Protein AF-A0A935W7G4-F1 (afdb_monomer)

Secondary structure (DSSP, 8-state):
-PPPPPPHHHHTTS-GGGGGSTHHHHHHHHHHHHHHH-S-TT---HHHHHHHHHHHHHHTS---S--TTGGGHHHHHHHHHHHHHHHHHHHIIIIITTTTSS-HHHHHHHHHHHHHHHHHHHTTS--S-HHHHHHTT-TT--HHHIIIIIHHHHHHHHHHHHHHHHHHT-

pLDDT: mean 77.43, std 17.83, range [36.62, 97.56]

Sequence (170 aa):
MPGNLIKFEDFSKIPVEFFGFKQIVLFEKLLDHIKTKTEYFPAIPLNLLVKRVKEFHLSSRQISINEYSYINNAFVYEDILKNELSSLQNRINTFYIPNSKLTKKDAELIMASFRDISKDMLNGGISGSLFDYLKNRKESLTSEQFYSDYHSIMNCLFKNFKNRILEGIK

Structure (mmCIF, N/CA/C/O backbone):
data_AF-A0A935W7G4-F1
#
_entry.id   AF-A0A935W7G4-F1
#
loop_
_atom_site.group_PDB
_atom_site.id
_atom_site.type_symbol
_atom_site.label_atom_id
_atom_site.label_alt_id
_atom_site.label_comp_id
_atom_site.label_asym_id
_atom_site.label_entity_id
_atom_site.label_seq_id
_atom_site.pdbx_PDB_ins_code
_atom_site.Cartn_x
_atom_site.Cartn_y
_atom_site.Cartn_z
_atom_site.occupancy
_atom_site.B_iso_or_equiv
_atom_site.auth_seq_id
_atom_site.auth_comp_id
_atom_site.auth_asym_id
_atom_site.auth_atom_id
_atom_site.pdbx_PDB_model_num
ATOM 1 N N . MET A 1 1 ? 8.023 -8.964 -41.395 1.00 43.16 1 MET A N 1
ATOM 2 C CA . MET A 1 1 ? 9.188 -9.789 -41.011 1.00 43.16 1 MET A CA 1
ATOM 3 C C . MET A 1 1 ? 8.969 -10.268 -39.585 1.00 43.16 1 MET A C 1
ATOM 5 O O . MET A 1 1 ? 8.522 -9.448 -38.788 1.00 43.16 1 MET A O 1
ATOM 9 N N . PRO A 1 2 ? 9.185 -11.554 -39.267 1.00 44.53 2 PRO A N 1
ATOM 10 C CA . PRO A 1 2 ? 9.160 -12.009 -37.880 1.00 44.53 2 PRO A CA 1
ATOM 11 C C . PRO A 1 2 ? 10.288 -11.295 -37.122 1.00 44.53 2 PRO A C 1
ATOM 13 O O . PRO A 1 2 ? 11.435 -11.326 -37.557 1.00 44.53 2 PRO A O 1
ATOM 16 N N . GLY A 1 3 ? 9.943 -10.561 -36.065 1.00 49.38 3 GLY A N 1
ATOM 17 C CA . GLY A 1 3 ? 10.916 -9.796 -35.286 1.00 49.38 3 GLY A CA 1
ATOM 18 C C . GLY A 1 3 ? 11.792 -10.728 -34.455 1.00 49.38 3 GLY A C 1
ATOM 19 O O . GLY A 1 3 ? 11.272 -11.586 -33.743 1.00 49.38 3 GLY A O 1
ATOM 20 N N . ASN A 1 4 ? 13.110 -10.555 -34.536 1.00 66.62 4 ASN A N 1
ATOM 21 C CA . ASN A 1 4 ? 14.053 -11.282 -33.693 1.00 66.62 4 ASN A CA 1
ATOM 22 C C . ASN A 1 4 ? 14.128 -10.619 -32.315 1.00 66.62 4 ASN A C 1
ATOM 24 O O . ASN A 1 4 ? 14.202 -9.396 -32.210 1.00 66.62 4 ASN A O 1
ATOM 28 N N . LEU A 1 5 ? 14.110 -11.424 -31.254 1.00 64.38 5 LEU A N 1
ATOM 29 C CA . LEU A 1 5 ? 14.206 -10.924 -29.886 1.00 64.38 5 LEU A CA 1
ATOM 30 C C . LEU A 1 5 ? 15.648 -10.472 -29.603 1.00 64.38 5 LEU A C 1
ATOM 32 O O . LEU A 1 5 ? 16.572 -11.279 -29.727 1.00 64.38 5 LEU A O 1
ATOM 36 N N . ILE A 1 6 ? 15.851 -9.211 -29.204 1.00 70.25 6 ILE A N 1
ATOM 37 C CA . ILE A 1 6 ? 17.178 -8.748 -28.770 1.00 70.25 6 ILE A CA 1
ATOM 38 C C . ILE A 1 6 ? 17.620 -9.504 -27.517 1.00 70.25 6 ILE A C 1
ATOM 40 O O . ILE A 1 6 ? 16.868 -9.631 -26.546 1.00 70.25 6 ILE A O 1
ATOM 44 N N . LYS A 1 7 ? 18.856 -10.006 -27.538 1.00 75.12 7 LYS A N 1
ATOM 45 C CA . LYS A 1 7 ? 19.455 -10.680 -26.387 1.00 75.12 7 LYS A CA 1
ATOM 46 C C . LYS A 1 7 ? 1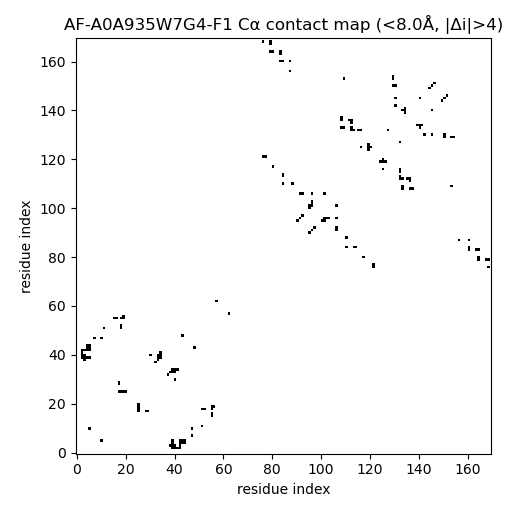9.919 -9.667 -25.343 1.00 75.12 7 LYS A C 1
ATOM 48 O O . LYS A 1 7 ? 20.214 -8.510 -25.652 1.00 75.12 7 LYS A O 1
ATOM 53 N N . PHE A 1 8 ? 19.987 -10.105 -24.089 1.00 62.38 8 PHE A N 1
ATOM 54 C CA . PHE A 1 8 ? 20.337 -9.247 -22.957 1.00 62.38 8 PHE A CA 1
ATOM 55 C C . PHE A 1 8 ? 21.706 -8.574 -23.133 1.00 62.38 8 PHE A C 1
ATOM 57 O O . PHE A 1 8 ? 21.865 -7.395 -22.805 1.00 62.38 8 PHE A O 1
ATOM 64 N N . GLU A 1 9 ? 22.676 -9.298 -23.690 1.00 73.56 9 GLU A N 1
ATOM 65 C CA . GLU A 1 9 ? 24.045 -8.816 -23.879 1.00 73.56 9 GLU A CA 1
ATOM 66 C C . GLU A 1 9 ? 24.099 -7.661 -24.880 1.00 73.56 9 GLU A C 1
ATOM 68 O O . GLU A 1 9 ? 24.887 -6.733 -24.715 1.00 73.56 9 GLU A O 1
ATOM 73 N N . ASP A 1 10 ? 23.241 -7.693 -25.900 1.00 72.38 10 ASP A N 1
ATOM 74 C CA . ASP A 1 10 ? 23.172 -6.650 -26.922 1.00 72.38 10 ASP A CA 1
ATOM 75 C C . ASP A 1 10 ? 22.377 -5.438 -26.438 1.00 72.38 10 ASP A C 1
ATOM 77 O O . ASP A 1 10 ? 22.789 -4.301 -26.662 1.00 72.38 10 ASP A O 1
ATOM 81 N N . PHE A 1 11 ? 21.292 -5.656 -25.692 1.00 73.31 11 PHE A N 1
ATOM 82 C CA . PHE A 1 11 ? 20.508 -4.567 -25.107 1.00 73.31 11 PHE A CA 1
ATOM 83 C C . PHE A 1 11 ? 21.307 -3.771 -24.057 1.00 73.31 11 PHE A C 1
ATOM 85 O O . PHE A 1 11 ? 21.184 -2.550 -23.958 1.00 73.31 11 PHE A O 1
ATOM 92 N N . SER A 1 12 ? 22.181 -4.445 -23.304 1.00 66.12 12 SER A N 1
ATOM 93 C CA . SER A 1 12 ? 22.999 -3.829 -22.247 1.00 66.12 12 SER A CA 1
ATOM 94 C C . SER A 1 12 ? 24.079 -2.875 -22.775 1.00 66.12 12 SER A C 1
ATOM 96 O O . SER A 1 12 ? 24.590 -2.048 -22.017 1.00 66.12 12 SER A O 1
ATOM 98 N N . LYS A 1 13 ? 24.408 -2.952 -24.072 1.00 78.69 13 LYS A N 1
ATOM 99 C CA . LYS A 1 13 ? 25.382 -2.071 -24.740 1.00 78.69 13 LYS A CA 1
ATOM 100 C C . LYS A 1 13 ? 24.795 -0.709 -25.131 1.00 78.69 13 LYS A C 1
ATOM 102 O O . LYS A 1 13 ? 25.548 0.166 -25.546 1.00 78.69 13 LYS A O 1
ATOM 107 N N . ILE A 1 14 ? 23.476 -0.511 -25.015 1.00 75.31 14 ILE A N 1
ATOM 108 C CA . ILE A 1 14 ? 22.828 0.758 -25.378 1.00 75.31 14 ILE A CA 1
ATOM 109 C C . ILE A 1 14 ? 23.268 1.860 -24.391 1.00 75.31 14 ILE A C 1
ATOM 111 O O . ILE A 1 14 ? 23.126 1.654 -23.178 1.00 75.31 14 ILE A O 1
ATOM 115 N N . PRO A 1 15 ? 23.757 3.022 -24.876 1.00 75.56 15 PRO A N 1
ATOM 116 C CA . PRO A 1 15 ? 24.212 4.128 -24.033 1.00 75.56 15 PRO A CA 1
ATOM 117 C C . PRO A 1 15 ? 23.161 4.578 -23.012 1.00 75.56 15 PRO A C 1
ATOM 119 O O . PRO A 1 15 ? 21.983 4.750 -23.336 1.00 75.56 15 PRO A O 1
ATOM 122 N N . VAL A 1 16 ? 23.590 4.755 -21.762 1.00 62.03 16 VAL A N 1
ATOM 123 C CA . VAL A 1 16 ? 22.716 5.066 -20.618 1.00 62.03 16 VAL A CA 1
ATOM 124 C C . VAL A 1 16 ? 22.139 6.476 -20.748 1.00 62.03 16 VAL A C 1
ATOM 126 O O . VAL A 1 16 ? 20.982 6.712 -20.414 1.00 62.03 16 VAL A O 1
ATOM 129 N N . GLU A 1 17 ? 22.884 7.398 -21.346 1.00 65.00 17 GLU A N 1
ATOM 130 C CA . GLU A 1 17 ? 22.521 8.803 -21.544 1.00 65.00 17 GLU A CA 1
ATOM 131 C C . GLU A 1 17 ? 21.240 8.972 -22.376 1.00 65.00 17 GLU A C 1
ATOM 133 O O . GLU A 1 17 ? 20.555 9.992 -22.283 1.00 65.00 17 GLU A O 1
ATOM 138 N N . PHE A 1 18 ? 20.875 7.961 -23.171 1.00 62.66 18 PHE A N 1
ATOM 139 C CA . PHE A 1 18 ? 19.653 7.980 -23.970 1.00 62.66 18 PHE A CA 1
ATOM 140 C C . PHE A 1 18 ? 18.387 7.838 -23.130 1.00 62.66 18 PHE A C 1
ATOM 142 O O . PHE A 1 18 ? 17.352 8.363 -23.529 1.00 62.66 18 PHE A O 1
ATOM 149 N N . PHE A 1 19 ? 18.472 7.238 -21.942 1.00 66.19 19 PHE A N 1
ATOM 150 C CA . PHE A 1 19 ? 17.335 6.995 -21.052 1.00 66.19 19 PHE A CA 1
ATOM 151 C C . PHE A 1 19 ? 16.976 8.199 -20.159 1.00 66.19 19 PHE A C 1
ATOM 153 O O . PHE A 1 19 ? 16.059 8.108 -19.344 1.00 66.19 19 PHE A O 1
ATOM 160 N N . GLY A 1 20 ? 17.658 9.340 -20.334 1.00 58.12 20 GLY A N 1
ATOM 161 C CA . GLY A 1 20 ? 17.593 10.484 -19.422 1.00 58.12 20 GLY A CA 1
ATOM 162 C C . GLY A 1 20 ? 16.764 11.698 -19.784 1.00 58.12 20 GLY A C 1
ATOM 163 O O . GLY A 1 20 ? 16.715 12.638 -18.993 1.00 58.12 20 GLY A O 1
ATOM 164 N N . PHE A 1 21 ? 16.084 11.709 -20.925 1.00 53.06 21 PHE A N 1
ATOM 165 C CA . PHE A 1 21 ? 15.250 12.843 -21.327 1.00 53.06 21 PHE A CA 1
ATOM 166 C C . PHE A 1 21 ? 13.791 12.428 -21.492 1.00 53.06 21 PHE A C 1
ATOM 168 O O . PHE A 1 21 ? 13.522 11.276 -21.817 1.00 53.06 21 PHE A O 1
ATOM 175 N N . LYS A 1 22 ? 12.876 13.384 -21.220 1.00 56.72 22 LYS A N 1
ATOM 176 C CA . LYS A 1 22 ? 11.399 13.287 -21.275 1.00 56.72 22 LYS A CA 1
ATOM 177 C C . LYS A 1 22 ? 10.934 12.042 -22.027 1.00 56.72 22 LYS A C 1
ATOM 179 O O . LYS A 1 22 ? 11.213 11.938 -23.214 1.00 56.72 22 LYS A O 1
ATOM 184 N N . GLN A 1 23 ? 10.219 11.151 -21.338 1.00 56.88 23 GLN A N 1
ATOM 185 C CA . GLN A 1 23 ? 9.955 9.761 -21.742 1.00 56.88 23 GLN A CA 1
ATOM 186 C C . GLN A 1 23 ? 9.666 9.576 -23.243 1.00 56.88 23 GLN A C 1
ATOM 188 O O . GLN A 1 23 ? 10.223 8.671 -23.845 1.00 56.88 23 GLN A O 1
ATOM 193 N N . ILE A 1 24 ? 8.897 10.471 -23.873 1.00 59.03 24 ILE A N 1
ATOM 194 C CA . ILE A 1 24 ? 8.623 10.475 -25.324 1.00 59.03 24 ILE A CA 1
ATOM 195 C C . ILE A 1 24 ? 9.902 10.559 -26.181 1.00 59.03 24 ILE A C 1
ATOM 197 O O . ILE A 1 24 ? 10.099 9.724 -27.054 1.00 59.03 24 ILE A O 1
ATOM 201 N N . VAL A 1 25 ? 10.808 11.499 -25.893 1.00 62.16 25 VAL A N 1
ATOM 202 C CA . VAL A 1 25 ? 12.086 11.677 -26.611 1.00 62.16 25 VAL A CA 1
ATOM 203 C C . VAL A 1 25 ? 13.013 10.479 -26.402 1.00 62.16 25 VAL A C 1
ATOM 205 O O . VAL A 1 25 ? 13.742 10.091 -27.312 1.00 62.16 25 VAL A O 1
ATOM 208 N N . LEU A 1 26 ? 12.977 9.879 -25.209 1.00 63.09 26 LEU A N 1
ATOM 209 C CA . LEU A 1 26 ? 13.661 8.619 -24.922 1.00 63.09 26 LEU A CA 1
ATOM 210 C C . LEU A 1 26 ? 13.119 7.495 -25.815 1.00 63.09 26 LEU A C 1
ATOM 212 O O . LEU A 1 26 ? 13.903 6.845 -26.501 1.00 63.09 26 LEU A O 1
ATOM 216 N N . PHE A 1 27 ? 11.800 7.281 -25.841 1.00 68.88 27 PHE A N 1
ATOM 217 C CA . PHE A 1 27 ? 11.194 6.228 -26.657 1.00 68.88 27 PHE A CA 1
ATOM 218 C C . PHE A 1 27 ? 11.464 6.443 -28.147 1.00 68.88 27 PHE A C 1
ATOM 220 O O . PHE A 1 27 ? 11.828 5.490 -28.826 1.00 68.88 27 PHE A O 1
ATOM 227 N N . GLU A 1 28 ? 11.367 7.675 -28.647 1.00 71.44 28 GLU A N 1
ATOM 228 C CA . GLU A 1 28 ? 11.668 8.002 -30.044 1.00 71.44 28 GLU A CA 1
ATOM 229 C C . GLU A 1 28 ? 13.129 7.717 -30.398 1.00 71.44 28 GLU A C 1
ATOM 231 O O . GLU A 1 28 ? 13.388 7.004 -31.363 1.00 71.44 28 GLU A O 1
ATOM 236 N N . LYS A 1 29 ? 14.093 8.188 -29.597 1.00 69.50 29 LYS A N 1
ATOM 237 C CA . LYS A 1 29 ? 15.523 7.935 -29.848 1.00 69.50 29 LYS A CA 1
ATOM 238 C C . LYS A 1 29 ? 15.893 6.464 -29.706 1.00 69.50 29 LYS A C 1
ATOM 240 O O . LYS A 1 29 ? 16.728 5.970 -30.457 1.00 69.50 29 LYS A O 1
ATOM 245 N N . LEU A 1 30 ? 15.288 5.763 -28.751 1.00 72.50 30 LEU A N 1
ATOM 246 C CA . LEU A 1 30 ? 15.505 4.336 -28.552 1.00 72.50 30 LEU A CA 1
ATOM 247 C C . LEU A 1 30 ? 14.960 3.534 -29.735 1.00 72.50 30 LEU A C 1
ATOM 249 O O . LEU A 1 30 ? 15.669 2.687 -30.272 1.00 72.50 30 LEU A O 1
ATOM 253 N N . LEU A 1 31 ? 13.721 3.805 -30.152 1.00 74.25 31 LEU A N 1
ATOM 254 C CA . LEU A 1 31 ? 13.103 3.149 -31.302 1.00 74.25 31 LEU A CA 1
ATOM 255 C C . LEU A 1 31 ? 13.885 3.447 -32.580 1.00 74.25 31 LEU A C 1
ATOM 257 O O . LEU A 1 31 ? 14.126 2.529 -33.361 1.00 74.25 31 LEU A O 1
ATOM 261 N N . ASP A 1 32 ? 14.332 4.689 -32.763 1.00 76.94 32 ASP A N 1
ATOM 262 C CA . ASP A 1 32 ? 15.134 5.090 -33.916 1.00 76.94 32 ASP A CA 1
ATOM 263 C C . ASP A 1 32 ? 16.512 4.414 -33.913 1.00 76.94 32 ASP A C 1
ATOM 265 O O . ASP A 1 32 ? 16.939 3.864 -34.925 1.00 76.94 32 ASP A O 1
ATOM 269 N N . HIS A 1 33 ? 17.185 4.331 -32.764 1.00 76.25 33 HIS A N 1
ATOM 270 C CA . HIS A 1 33 ? 18.453 3.613 -32.637 1.00 76.25 33 HIS A CA 1
ATOM 271 C C . HIS A 1 33 ? 18.294 2.109 -32.892 1.00 76.25 33 HIS A C 1
ATOM 273 O O . HIS A 1 33 ? 19.063 1.530 -33.652 1.00 76.25 33 HIS A O 1
ATOM 279 N N . ILE A 1 34 ? 17.278 1.466 -32.313 1.00 71.75 34 ILE A N 1
ATOM 280 C CA . ILE A 1 34 ? 17.016 0.036 -32.525 1.00 71.75 34 ILE A CA 1
ATOM 281 C C . ILE A 1 34 ? 16.689 -0.227 -33.998 1.00 71.75 34 ILE A C 1
ATOM 283 O O . ILE A 1 34 ? 17.191 -1.192 -34.565 1.00 71.75 34 ILE A O 1
ATOM 287 N N . LYS A 1 35 ? 15.922 0.654 -34.642 1.00 74.31 35 LYS A N 1
ATOM 288 C CA . LYS A 1 35 ? 15.591 0.563 -36.068 1.00 74.31 35 LYS A CA 1
ATOM 289 C C . LYS A 1 35 ? 16.795 0.784 -36.987 1.00 74.31 35 LYS A C 1
ATOM 291 O O . LYS A 1 35 ? 16.878 0.143 -38.027 1.00 74.31 35 LY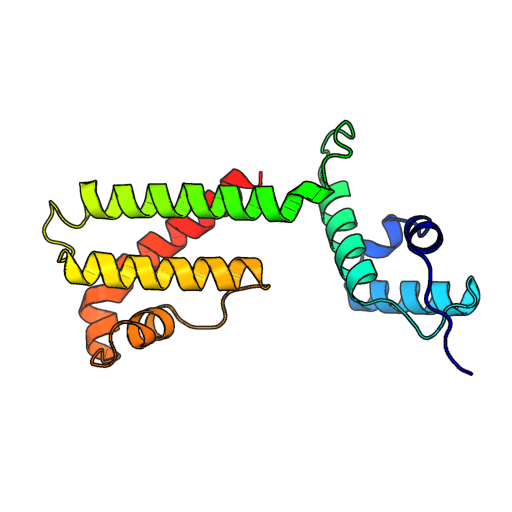S A O 1
ATOM 296 N N . THR A 1 36 ? 17.695 1.706 -36.645 1.00 76.94 36 THR A N 1
ATOM 297 C CA . THR A 1 36 ? 18.795 2.135 -37.532 1.00 76.94 36 THR A CA 1
ATOM 298 C C . THR A 1 36 ? 20.122 1.432 -37.264 1.00 76.94 36 THR A C 1
ATOM 300 O O . THR A 1 36 ? 20.976 1.395 -38.149 1.00 76.94 36 THR A O 1
ATOM 303 N N . LYS A 1 37 ? 20.328 0.902 -36.055 1.00 74.88 37 LYS A N 1
ATOM 304 C CA . LYS A 1 37 ? 21.599 0.314 -35.600 1.00 74.88 37 LYS A CA 1
ATOM 305 C C . LYS A 1 37 ? 21.493 -1.151 -35.192 1.00 74.88 37 LYS A C 1
ATOM 307 O O . LYS A 1 37 ? 22.517 -1.742 -34.865 1.00 74.88 37 LYS A O 1
ATOM 312 N N . THR A 1 38 ? 20.299 -1.745 -35.210 1.00 71.06 38 THR A N 1
ATOM 313 C CA . THR A 1 38 ? 20.104 -3.155 -34.846 1.00 71.06 38 THR A CA 1
ATOM 314 C C . THR A 1 38 ? 19.115 -3.849 -35.782 1.00 71.06 38 THR A C 1
ATOM 316 O O . THR A 1 38 ? 18.339 -3.197 -36.474 1.00 71.06 38 THR A O 1
ATOM 319 N N . GLU A 1 39 ? 19.101 -5.181 -35.771 1.00 71.88 39 GLU A N 1
ATOM 320 C CA . GLU A 1 39 ? 18.154 -5.999 -36.548 1.00 71.88 39 GLU A CA 1
ATOM 321 C C . GLU A 1 39 ? 16.885 -6.365 -35.758 1.00 71.88 39 GLU A C 1
ATOM 323 O O . GLU A 1 39 ? 16.043 -7.135 -36.218 1.00 71.88 39 GLU A O 1
ATOM 328 N N . TYR A 1 40 ? 16.744 -5.837 -34.541 1.00 64.00 40 TYR A N 1
ATOM 329 C CA . TYR A 1 40 ? 15.740 -6.284 -33.576 1.00 64.00 40 TYR A CA 1
ATOM 330 C C . TYR A 1 40 ? 14.444 -5.459 -33.607 1.00 64.00 40 TYR A C 1
ATOM 332 O O . TYR A 1 40 ? 13.506 -5.739 -32.864 1.00 64.00 40 TYR A O 1
ATOM 340 N N . PHE A 1 41 ? 14.342 -4.446 -34.473 1.00 66.44 41 PHE A N 1
ATOM 341 C CA . PHE A 1 41 ? 13.099 -3.697 -34.661 1.00 66.44 41 PHE A CA 1
ATOM 342 C C . PHE A 1 41 ? 12.053 -4.560 -35.395 1.00 66.44 41 PHE A C 1
ATOM 344 O O . PHE A 1 41 ? 12.369 -5.107 -36.453 1.00 66.44 41 PHE A O 1
ATOM 351 N N . PRO A 1 42 ? 10.799 -4.679 -34.910 1.00 58.50 42 PRO A N 1
ATOM 352 C CA . PRO A 1 42 ? 10.157 -3.908 -33.834 1.00 58.50 42 PRO A CA 1
ATOM 353 C C . PRO A 1 42 ? 10.074 -4.620 -32.462 1.00 58.50 42 PRO A C 1
ATOM 355 O O . PRO A 1 42 ? 9.341 -4.169 -31.583 1.00 58.50 42 PRO A O 1
ATOM 358 N N . ALA A 1 43 ? 10.763 -5.745 -32.257 1.00 64.62 43 ALA A N 1
ATOM 359 C CA . ALA A 1 43 ? 10.614 -6.598 -31.077 1.00 64.62 43 ALA A CA 1
ATOM 360 C C . ALA A 1 43 ? 11.481 -6.124 -29.893 1.00 64.62 43 ALA A C 1
ATOM 362 O O . ALA A 1 43 ? 12.581 -6.625 -29.664 1.00 64.62 43 ALA A O 1
ATOM 363 N N . ILE A 1 44 ? 10.966 -5.175 -29.105 1.00 66.44 44 ILE A N 1
ATOM 364 C CA . ILE A 1 44 ? 11.601 -4.743 -27.849 1.00 66.44 44 ILE A CA 1
ATOM 365 C C . ILE A 1 44 ? 11.003 -5.520 -26.667 1.00 66.44 44 ILE A C 1
ATOM 367 O O . ILE A 1 44 ? 9.810 -5.372 -26.388 1.00 66.44 44 ILE A O 1
ATOM 371 N N . PRO A 1 45 ? 11.800 -6.299 -25.913 1.00 68.62 45 PRO A N 1
ATOM 372 C CA . PRO A 1 45 ? 11.343 -6.924 -24.680 1.00 68.62 45 PRO A CA 1
ATOM 373 C C . PRO A 1 45 ? 11.046 -5.853 -23.624 1.00 68.62 45 PRO A C 1
ATOM 375 O O . PRO A 1 45 ? 11.949 -5.198 -23.097 1.00 68.62 45 PRO A O 1
ATOM 378 N N . LEU A 1 46 ? 9.761 -5.662 -23.315 1.00 62.09 46 LEU A N 1
ATOM 379 C CA . LEU A 1 46 ? 9.291 -4.623 -22.392 1.00 62.09 46 LEU A CA 1
ATOM 380 C C . LEU A 1 46 ? 9.921 -4.758 -20.995 1.00 62.09 46 LEU A C 1
ATOM 382 O O . LEU A 1 46 ? 10.243 -3.762 -20.355 1.00 62.09 46 LEU A O 1
ATOM 386 N N . ASN A 1 47 ? 10.162 -5.989 -20.546 1.00 62.59 47 ASN A N 1
ATOM 387 C CA . ASN A 1 47 ? 10.856 -6.291 -19.295 1.00 62.59 47 ASN A CA 1
ATOM 388 C C . ASN A 1 47 ? 12.303 -5.761 -19.274 1.00 62.59 47 ASN A C 1
ATOM 390 O O . ASN A 1 47 ? 12.726 -5.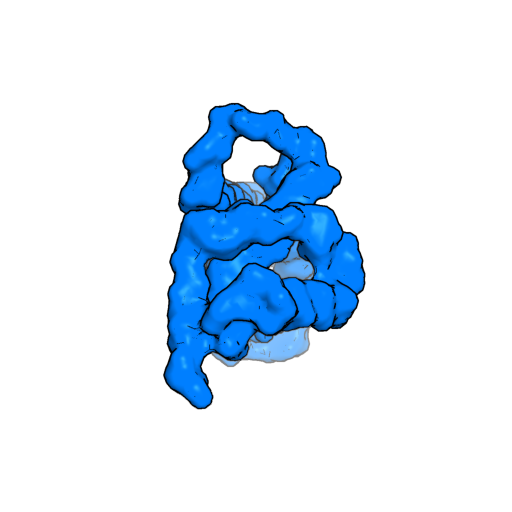187 -18.270 1.00 62.59 47 ASN A O 1
ATOM 394 N N . LEU A 1 48 ? 13.049 -5.908 -20.375 1.00 67.94 48 LEU A N 1
ATOM 395 C CA . LEU A 1 48 ? 14.414 -5.385 -20.493 1.00 67.94 48 LEU A CA 1
ATOM 396 C C . LEU A 1 48 ? 14.417 -3.858 -20.550 1.00 67.94 48 LEU A C 1
ATOM 398 O O . LEU A 1 48 ? 15.245 -3.214 -19.907 1.00 67.94 48 LEU A O 1
ATOM 402 N N . LEU A 1 49 ? 13.440 -3.274 -21.243 1.00 69.00 49 LEU A N 1
ATOM 403 C CA . LEU A 1 49 ? 13.278 -1.828 -21.307 1.00 69.00 49 LEU A CA 1
ATOM 404 C C . LEU A 1 49 ? 12.989 -1.215 -19.934 1.00 69.00 49 LEU A C 1
ATOM 406 O O . LEU A 1 49 ? 13.661 -0.271 -19.521 1.00 69.00 49 LEU A O 1
ATOM 410 N N . VAL A 1 50 ? 12.040 -1.791 -19.195 1.00 66.50 50 VAL A N 1
ATOM 411 C CA . VAL A 1 50 ? 11.720 -1.368 -17.826 1.00 66.50 50 VAL A CA 1
ATOM 412 C C . VAL A 1 50 ? 12.949 -1.480 -16.923 1.00 66.50 50 VAL A C 1
ATOM 414 O O . VAL A 1 50 ? 13.208 -0.569 -16.136 1.00 66.50 50 VAL A O 1
ATOM 417 N N . LYS A 1 51 ? 13.737 -2.555 -17.051 1.00 66.00 51 LYS A N 1
ATOM 418 C CA . LYS A 1 51 ? 14.987 -2.721 -16.296 1.00 66.00 51 LYS A CA 1
ATOM 419 C C . LYS A 1 51 ? 15.972 -1.584 -16.585 1.00 66.00 51 LYS A C 1
ATOM 421 O O . LYS A 1 51 ? 16.500 -0.988 -15.652 1.00 66.00 51 LYS A O 1
ATOM 426 N N . ARG A 1 52 ? 16.164 -1.224 -17.853 1.00 67.12 52 ARG A N 1
ATOM 427 C CA . ARG A 1 52 ? 17.142 -0.204 -18.253 1.00 67.12 52 ARG A CA 1
ATOM 428 C C . ARG A 1 52 ? 16.737 1.220 -17.884 1.00 67.12 52 ARG A C 1
ATOM 430 O O . ARG A 1 52 ? 17.580 1.998 -17.452 1.00 67.12 52 ARG A O 1
ATOM 437 N N . VAL A 1 53 ? 15.446 1.544 -17.958 1.00 64.50 53 VAL A N 1
ATOM 438 C CA . VAL A 1 53 ? 14.916 2.817 -17.435 1.00 64.50 53 VAL A CA 1
ATOM 439 C C . VAL A 1 53 ? 15.155 2.923 -15.925 1.00 64.50 53 VAL A C 1
ATOM 441 O O . VAL A 1 53 ? 15.565 3.974 -15.434 1.00 64.50 53 VAL A O 1
ATOM 444 N N . LYS A 1 54 ? 14.958 1.826 -15.181 1.00 60.34 54 LYS A N 1
ATOM 445 C CA . LYS A 1 54 ? 15.263 1.781 -13.743 1.00 60.34 54 LYS A CA 1
ATOM 446 C C . LYS A 1 54 ? 16.758 1.993 -13.473 1.00 60.34 54 LYS A C 1
ATOM 448 O O . LYS A 1 54 ? 17.093 2.815 -12.628 1.00 60.34 54 LYS A O 1
ATOM 453 N N . GLU A 1 55 ? 17.641 1.314 -14.206 1.00 61.41 55 GLU A N 1
ATOM 454 C CA . GLU A 1 55 ? 19.103 1.485 -14.098 1.00 61.41 55 GLU A CA 1
ATOM 455 C C . GLU A 1 55 ? 19.542 2.932 -14.353 1.00 61.41 55 GLU A C 1
ATOM 457 O O . GLU A 1 55 ? 20.346 3.475 -13.598 1.00 61.41 55 GLU A O 1
ATOM 462 N N . PHE A 1 56 ? 18.976 3.590 -15.367 1.00 61.16 56 PHE A N 1
ATOM 463 C CA . PHE A 1 56 ? 19.272 4.989 -15.665 1.00 61.16 56 PHE A CA 1
ATOM 464 C C . PHE A 1 56 ? 18.977 5.911 -14.474 1.00 61.16 56 PHE A C 1
ATOM 466 O O . PHE A 1 56 ? 19.842 6.672 -14.029 1.00 61.16 56 PHE A O 1
ATOM 473 N N . HIS A 1 57 ? 17.775 5.802 -13.904 1.00 56.00 57 HIS A N 1
ATOM 474 C CA . HIS A 1 57 ? 17.387 6.601 -12.743 1.00 56.00 57 HIS A CA 1
ATOM 475 C C . HIS A 1 57 ? 18.284 6.355 -11.524 1.00 56.00 57 HIS A C 1
ATOM 477 O O . HIS A 1 57 ? 18.455 7.260 -10.707 1.00 56.00 57 HIS A O 1
ATOM 483 N N . LEU A 1 58 ? 18.888 5.170 -11.425 1.00 53.31 58 LEU A N 1
ATOM 484 C CA . LEU A 1 58 ? 19.842 4.829 -10.375 1.00 53.31 58 LEU A CA 1
ATOM 485 C C . LEU A 1 58 ? 21.239 5.393 -10.659 1.00 53.31 58 LEU A 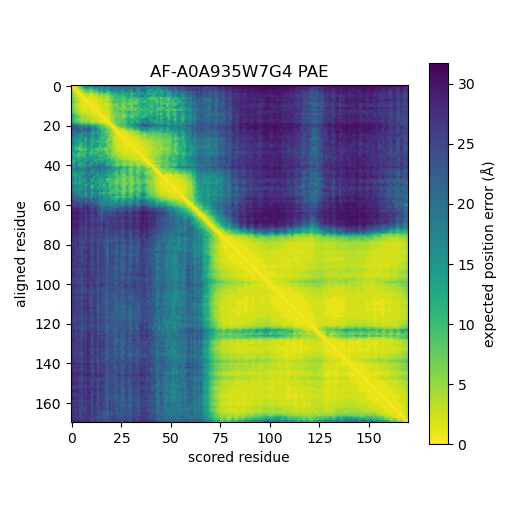C 1
ATOM 487 O O . LEU A 1 58 ? 21.818 5.985 -9.763 1.00 53.31 58 LEU A O 1
ATOM 491 N N . SER A 1 59 ? 21.740 5.316 -11.897 1.00 52.66 59 SER A N 1
ATOM 492 C CA . SER A 1 59 ? 23.061 5.856 -12.281 1.00 52.66 59 SER A CA 1
ATOM 493 C C . SER A 1 59 ? 23.187 7.380 -12.142 1.00 52.66 59 SER A C 1
ATOM 495 O O . SER A 1 59 ? 24.273 7.896 -11.900 1.00 52.66 59 SER A O 1
ATOM 497 N N . SER A 1 60 ? 22.069 8.110 -12.238 1.00 48.00 60 SER A N 1
ATOM 498 C CA . SER A 1 60 ? 22.016 9.556 -11.963 1.00 48.00 60 SER A CA 1
ATOM 499 C C . SER A 1 60 ? 22.208 9.914 -10.481 1.00 48.00 60 SER A C 1
ATOM 501 O O . SER A 1 60 ? 22.354 11.087 -10.136 1.00 48.00 60 SER A O 1
ATOM 503 N N . ARG A 1 61 ? 22.215 8.912 -9.597 1.00 48.09 61 ARG A N 1
ATOM 504 C CA . ARG A 1 61 ? 22.548 9.030 -8.178 1.00 48.09 61 ARG A CA 1
ATOM 505 C C . ARG A 1 61 ? 23.919 8.376 -8.013 1.00 48.09 61 ARG A C 1
ATOM 507 O O . ARG A 1 61 ? 24.090 7.233 -8.410 1.00 48.09 61 ARG A O 1
ATOM 514 N N . GLN A 1 62 ? 24.913 9.095 -7.492 1.00 44.62 62 GLN A N 1
ATOM 515 C CA . GLN A 1 62 ? 26.263 8.561 -7.263 1.00 44.62 62 GLN A CA 1
ATOM 516 C C . GLN A 1 62 ? 26.227 7.418 -6.231 1.00 44.62 62 GLN A C 1
ATOM 518 O O . GLN A 1 62 ? 26.461 7.633 -5.047 1.00 44.62 62 GLN A O 1
ATOM 523 N N . ILE A 1 63 ? 25.909 6.206 -6.678 1.00 44.25 63 ILE A N 1
ATOM 524 C CA . ILE A 1 63 ? 25.957 4.978 -5.888 1.00 44.25 63 ILE A CA 1
ATOM 525 C C . ILE A 1 63 ? 27.177 4.200 -6.387 1.00 44.25 63 ILE A C 1
ATOM 527 O O . ILE A 1 63 ? 27.323 3.94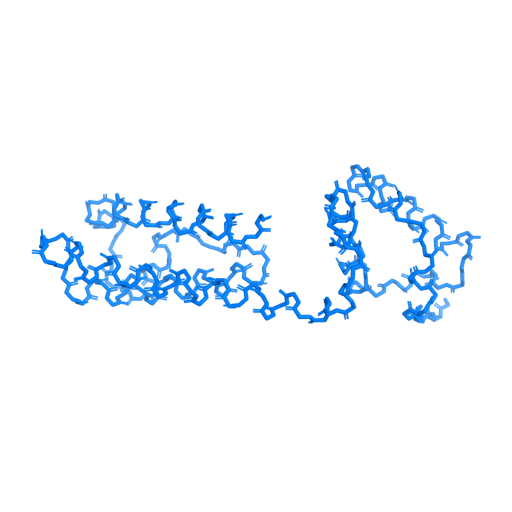5 -7.583 1.00 44.25 63 ILE A O 1
ATOM 531 N N . SER A 1 64 ? 28.103 3.892 -5.481 1.00 39.28 64 SER A N 1
ATOM 532 C CA . SER A 1 64 ? 29.369 3.219 -5.774 1.00 39.28 64 SER A CA 1
ATOM 533 C C . SER A 1 64 ? 29.151 1.819 -6.370 1.00 39.28 64 SER A C 1
ATOM 535 O O . SER A 1 64 ? 28.408 0.995 -5.845 1.00 39.28 64 SER A O 1
ATOM 537 N N . ILE A 1 65 ? 29.838 1.552 -7.485 1.00 39.06 65 ILE A N 1
ATOM 538 C CA . ILE A 1 65 ? 29.668 0.394 -8.385 1.00 39.06 65 ILE A CA 1
ATOM 539 C C . ILE A 1 65 ? 30.379 -0.863 -7.840 1.00 39.06 65 ILE A C 1
ATOM 541 O O . ILE A 1 65 ? 31.122 -1.522 -8.556 1.00 39.06 65 ILE A O 1
ATOM 545 N N . ASN A 1 66 ? 30.189 -1.212 -6.565 1.00 39.38 66 ASN A N 1
ATOM 546 C CA . ASN A 1 66 ? 30.798 -2.431 -6.001 1.00 39.38 66 ASN A CA 1
ATOM 547 C C . ASN A 1 66 ? 29.831 -3.582 -5.749 1.00 39.38 66 ASN A C 1
ATOM 549 O O . ASN A 1 66 ? 30.224 -4.608 -5.203 1.00 39.38 66 ASN A O 1
ATOM 553 N N . GLU A 1 67 ? 28.595 -3.476 -6.219 1.00 41.41 67 GLU A N 1
ATOM 554 C CA . GLU A 1 67 ? 27.623 -4.536 -6.026 1.00 41.41 67 GLU A CA 1
ATOM 555 C C . GLU A 1 67 ? 26.932 -4.912 -7.334 1.00 41.41 67 GLU A C 1
ATOM 557 O O . GLU A 1 67 ? 25.846 -4.453 -7.673 1.00 41.41 67 GLU A O 1
ATOM 562 N N . TYR A 1 68 ? 27.509 -5.906 -8.006 1.00 36.62 68 TYR A N 1
ATOM 563 C CA . TYR A 1 68 ? 26.791 -6.817 -8.906 1.00 36.62 68 TYR A CA 1
ATOM 564 C C . TYR A 1 68 ? 25.638 -7.586 -8.197 1.00 36.62 68 TYR A C 1
ATOM 566 O O . TYR A 1 68 ? 25.072 -8.517 -8.766 1.00 36.62 68 TYR A O 1
ATOM 574 N N . SER A 1 69 ? 25.247 -7.191 -6.976 1.00 39.84 69 SER A N 1
ATOM 575 C CA . SER A 1 69 ? 24.135 -7.739 -6.195 1.00 39.84 69 SER A CA 1
ATOM 576 C C . SER A 1 69 ? 22.760 -7.285 -6.705 1.00 39.84 69 SER A C 1
ATOM 578 O O . SER A 1 69 ? 21.758 -7.826 -6.270 1.00 39.84 69 SER A O 1
ATOM 580 N N . TYR A 1 70 ? 22.662 -6.366 -7.673 1.00 42.34 70 TYR A N 1
ATOM 581 C CA . TYR A 1 70 ? 21.408 -5.729 -8.125 1.00 42.34 70 TYR A CA 1
ATOM 582 C C . TYR A 1 70 ? 20.334 -6.647 -8.768 1.00 42.34 70 TYR A C 1
ATOM 584 O O . TYR A 1 70 ? 19.265 -6.175 -9.164 1.00 42.34 70 TYR A O 1
ATOM 592 N N . ILE A 1 71 ? 20.549 -7.968 -8.807 1.00 41.41 71 ILE A N 1
ATOM 593 C CA . ILE A 1 71 ? 19.465 -8.970 -8.911 1.00 41.41 71 ILE A CA 1
ATOM 594 C C . ILE A 1 71 ? 18.551 -8.917 -7.656 1.00 41.41 71 ILE A C 1
ATOM 596 O O . ILE A 1 71 ? 17.397 -9.333 -7.701 1.00 41.41 71 ILE A O 1
ATOM 600 N N . ASN A 1 72 ? 19.023 -8.301 -6.568 1.00 44.38 72 ASN A N 1
ATOM 601 C CA . ASN A 1 72 ? 18.412 -8.237 -5.242 1.00 44.38 72 ASN A CA 1
ATOM 602 C C 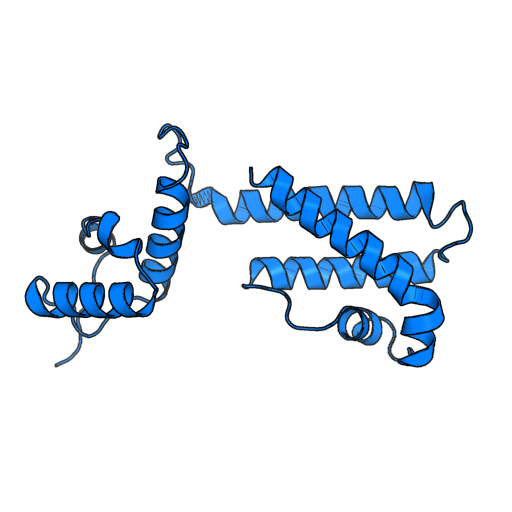. ASN A 1 72 ? 17.479 -7.026 -5.015 1.00 44.38 72 ASN A C 1
ATOM 604 O O . ASN A 1 72 ? 16.969 -6.851 -3.918 1.00 44.38 72 ASN A O 1
ATOM 608 N N . ASN A 1 73 ? 17.206 -6.178 -6.013 1.00 50.41 73 ASN A N 1
ATOM 609 C CA . ASN A 1 73 ? 16.374 -4.977 -5.805 1.00 50.41 73 ASN A CA 1
ATOM 610 C C . ASN A 1 73 ? 14.909 -5.260 -5.442 1.00 50.41 73 ASN A C 1
ATOM 612 O O . ASN A 1 73 ? 14.29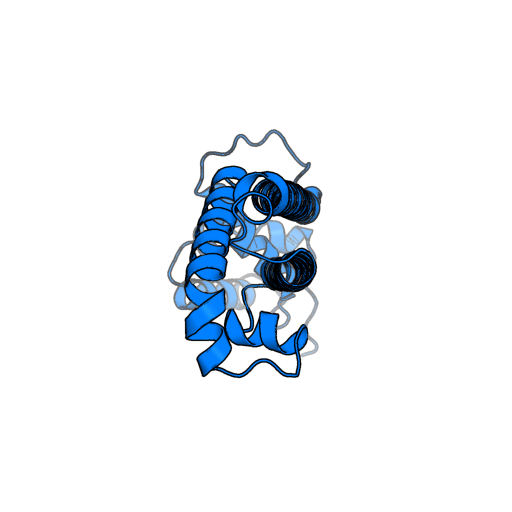3 -4.452 -4.751 1.00 50.41 73 ASN A O 1
ATOM 616 N N . ALA A 1 74 ? 14.341 -6.376 -5.912 1.00 51.34 74 ALA A N 1
ATOM 617 C CA . ALA A 1 74 ? 13.017 -6.813 -5.465 1.00 51.34 74 ALA A CA 1
ATOM 618 C C . ALA A 1 74 ? 13.057 -7.199 -3.978 1.00 51.34 74 ALA A C 1
ATOM 620 O O . ALA A 1 74 ? 12.239 -6.715 -3.207 1.00 51.34 74 ALA A O 1
ATOM 621 N N . PHE A 1 75 ? 14.083 -7.954 -3.571 1.00 52.22 75 PHE A N 1
ATOM 622 C CA . PHE A 1 75 ? 14.324 -8.336 -2.179 1.00 52.22 75 PHE A CA 1
ATOM 623 C C . PHE A 1 75 ? 14.565 -7.130 -1.268 1.00 52.22 75 PHE A C 1
ATOM 625 O O . PHE A 1 75 ? 13.950 -7.043 -0.216 1.00 52.22 75 PHE A O 1
ATOM 632 N N . VAL A 1 76 ? 15.372 -6.150 -1.687 1.00 64.56 76 VAL A N 1
ATOM 633 C CA . VAL A 1 76 ? 15.616 -4.929 -0.900 1.00 64.56 76 VAL A CA 1
ATOM 634 C C . VAL A 1 76 ? 14.316 -4.146 -0.693 1.00 64.56 76 VAL A C 1
ATOM 636 O O . VAL A 1 76 ? 14.044 -3.687 0.414 1.00 64.56 76 VAL A O 1
ATOM 639 N N . TYR A 1 77 ? 13.470 -4.022 -1.720 1.00 71.44 77 TYR A N 1
ATOM 640 C CA . TYR A 1 77 ? 12.190 -3.320 -1.588 1.00 71.44 77 TYR A CA 1
ATOM 641 C C . TYR A 1 77 ? 11.176 -4.102 -0.739 1.00 71.44 77 TYR A C 1
ATOM 643 O O . TYR A 1 77 ? 10.447 -3.509 0.056 1.00 71.44 77 TYR A O 1
ATOM 651 N N . GLU A 1 78 ? 11.141 -5.429 -0.877 1.00 79.88 78 GLU A N 1
ATOM 652 C CA . GLU A 1 78 ? 10.327 -6.321 -0.048 1.00 79.88 78 GLU A CA 1
ATOM 653 C C . GLU A 1 78 ? 10.754 -6.281 1.424 1.00 79.88 78 GLU A C 1
ATOM 655 O O . GLU A 1 78 ? 9.894 -6.184 2.302 1.00 79.88 78 GLU A O 1
ATOM 660 N N . ASP A 1 79 ? 12.058 -6.269 1.702 1.00 79.75 79 ASP A N 1
ATOM 661 C CA . ASP A 1 79 ? 12.610 -6.165 3.052 1.00 79.75 79 ASP A CA 1
ATOM 662 C C . ASP A 1 79 ? 12.323 -4.795 3.672 1.00 79.75 79 ASP A C 1
ATOM 664 O O . ASP A 1 79 ? 11.876 -4.726 4.820 1.00 79.75 79 ASP A O 1
ATOM 668 N N . ILE A 1 80 ? 12.479 -3.702 2.913 1.00 83.38 80 ILE A N 1
ATOM 669 C CA . ILE A 1 80 ? 12.086 -2.355 3.358 1.00 83.38 80 ILE A CA 1
ATOM 670 C C . ILE A 1 80 ? 10.593 -2.334 3.699 1.00 83.38 80 ILE A C 1
ATOM 672 O O . ILE A 1 80 ? 10.215 -1.918 4.793 1.00 83.38 80 ILE A O 1
ATOM 676 N N . LEU A 1 81 ? 9.726 -2.831 2.813 1.00 88.94 81 LEU A N 1
ATOM 677 C CA . LEU A 1 81 ? 8.283 -2.866 3.066 1.00 88.94 81 LEU A CA 1
ATOM 678 C C . LEU A 1 81 ? 7.926 -3.730 4.275 1.00 88.94 81 LEU A C 1
ATOM 680 O O . LEU A 1 81 ? 7.073 -3.343 5.073 1.00 88.94 81 LEU A O 1
ATOM 684 N N . LYS A 1 82 ? 8.576 -4.882 4.445 1.00 88.94 82 LYS A N 1
ATOM 685 C CA . LYS A 1 82 ? 8.369 -5.773 5.590 1.00 88.94 82 LYS A CA 1
ATOM 686 C C . LYS A 1 82 ? 8.799 -5.117 6.904 1.00 88.94 82 LYS A C 1
ATOM 688 O O . LYS A 1 82 ? 8.073 -5.211 7.901 1.00 88.94 82 LYS A O 1
ATOM 693 N N . ASN A 1 83 ? 9.937 -4.428 6.907 1.00 88.69 83 ASN A N 1
ATOM 694 C CA . ASN A 1 83 ? 10.438 -3.684 8.062 1.00 88.69 83 ASN A CA 1
ATOM 695 C C . ASN A 1 83 ? 9.505 -2.525 8.422 1.00 88.69 83 ASN A C 1
ATOM 697 O O . ASN A 1 83 ? 9.163 -2.330 9.593 1.00 88.69 83 ASN A O 1
ATOM 701 N N . GLU A 1 84 ? 9.013 -1.805 7.418 1.00 91.62 84 GLU A N 1
ATOM 702 C CA . GLU A 1 84 ? 8.095 -0.692 7.632 1.00 91.62 84 GLU A CA 1
ATOM 703 C C . GLU A 1 84 ? 6.699 -1.150 8.059 1.00 91.62 84 GLU A C 1
ATOM 705 O O . GLU A 1 84 ? 6.093 -0.531 8.933 1.00 91.62 84 GLU A O 1
ATOM 710 N N . LEU A 1 85 ? 6.204 -2.280 7.546 1.00 94.75 85 LEU A N 1
ATOM 711 C CA . LEU A 1 85 ? 4.966 -2.896 8.030 1.00 94.75 85 LEU A CA 1
ATOM 712 C C . LEU A 1 85 ? 5.096 -3.332 9.493 1.00 94.75 85 LEU A C 1
ATOM 714 O O . LEU A 1 85 ? 4.167 -3.143 10.278 1.00 94.75 85 LEU A O 1
ATOM 718 N N . SER A 1 86 ? 6.252 -3.875 9.877 1.00 93.69 86 SER A N 1
ATOM 719 C CA . SER A 1 86 ? 6.529 -4.265 11.265 1.00 93.69 86 SER A CA 1
ATOM 720 C C . SER A 1 86 ? 6.590 -3.043 12.187 1.00 93.69 86 SER A C 1
ATOM 722 O O . SER A 1 86 ? 5.985 -3.038 13.262 1.00 93.69 86 SER A O 1
ATOM 724 N N . SER A 1 87 ? 7.243 -1.966 11.743 1.00 92.56 87 SER A N 1
ATOM 725 C CA . SER A 1 87 ? 7.296 -0.685 12.460 1.00 92.56 87 SER A CA 1
ATOM 726 C C . SER A 1 87 ? 5.913 -0.051 12.612 1.00 92.56 87 SER A C 1
ATOM 728 O O . SER A 1 87 ? 5.561 0.447 13.687 1.00 92.56 87 SER A O 1
ATOM 730 N N . LEU A 1 88 ? 5.096 -0.107 11.559 1.00 95.56 88 LEU A N 1
ATOM 731 C CA . LEU A 1 88 ? 3.713 0.351 11.571 1.00 95.56 88 LEU A CA 1
ATOM 732 C C . LEU A 1 88 ? 2.870 -0.446 12.571 1.00 95.56 88 LEU A C 1
ATOM 734 O O . LEU A 1 88 ? 2.163 0.149 13.387 1.00 95.56 88 LEU A O 1
ATOM 738 N N . GLN A 1 89 ? 2.989 -1.776 12.554 1.00 95.62 89 GLN A N 1
ATOM 739 C CA . GLN A 1 89 ? 2.285 -2.653 13.484 1.00 95.62 89 GLN A CA 1
ATOM 740 C C . GLN A 1 89 ? 2.684 -2.368 14.933 1.00 95.62 89 GLN A C 1
ATOM 742 O O . GLN A 1 89 ? 1.816 -2.237 15.798 1.00 95.62 89 GLN A O 1
ATOM 747 N N . ASN A 1 90 ? 3.982 -2.194 15.193 1.00 95.06 90 ASN A N 1
ATOM 748 C CA . ASN A 1 90 ? 4.470 -1.817 16.513 1.00 95.06 90 ASN A CA 1
ATOM 749 C C . ASN A 1 90 ? 3.867 -0.480 16.965 1.00 95.06 90 ASN A C 1
ATOM 751 O O . ASN A 1 90 ? 3.376 -0.361 18.084 1.00 95.06 90 ASN A O 1
ATOM 755 N N . ARG A 1 91 ? 3.815 0.524 16.083 1.00 93.25 91 ARG A N 1
ATOM 756 C CA . ARG A 1 91 ? 3.228 1.832 16.402 1.00 93.25 91 ARG A CA 1
ATOM 757 C C . ARG A 1 91 ? 1.729 1.752 16.690 1.00 93.25 91 ARG A C 1
ATOM 759 O O . ARG A 1 91 ? 1.251 2.410 17.611 1.00 93.25 91 ARG A O 1
ATOM 766 N N . ILE A 1 92 ? 0.979 0.945 15.943 1.00 94.69 92 ILE A N 1
ATOM 767 C CA . ILE A 1 92 ? -0.444 0.709 16.224 1.00 94.69 92 ILE A CA 1
ATOM 768 C C . ILE A 1 92 ? -0.615 0.083 17.613 1.00 94.69 92 ILE A C 1
ATOM 770 O O . ILE A 1 92 ? -1.403 0.586 18.417 1.00 94.69 92 ILE A O 1
ATOM 774 N N . ASN A 1 93 ? 0.183 -0.938 17.925 1.00 94.38 93 ASN A N 1
ATOM 775 C CA . ASN A 1 93 ? 0.109 -1.667 19.190 1.00 94.38 93 ASN A CA 1
ATOM 776 C C . ASN A 1 93 ? 0.576 -0.859 20.406 1.00 94.38 93 ASN A C 1
ATOM 778 O O . ASN A 1 93 ? 0.052 -1.056 21.497 1.00 94.38 93 ASN A O 1
ATOM 782 N N . THR A 1 94 ? 1.544 0.040 20.234 1.00 95.00 94 THR A N 1
ATOM 783 C CA . THR A 1 94 ? 2.145 0.810 21.340 1.00 95.00 94 THR A CA 1
ATOM 784 C C . THR A 1 94 ? 1.514 2.183 21.535 1.00 95.00 94 THR A C 1
ATOM 786 O O . THR A 1 94 ? 1.534 2.706 22.644 1.00 95.00 94 THR A O 1
ATOM 789 N N . PHE A 1 95 ? 0.928 2.772 20.489 1.00 94.44 95 PHE A N 1
ATOM 790 C CA . PHE A 1 95 ? 0.357 4.116 20.558 1.00 94.44 95 PHE A CA 1
ATOM 791 C C . PHE A 1 95 ? -1.153 4.146 20.329 1.00 94.44 95 PHE A C 1
ATOM 793 O O . PHE A 1 95 ? -1.864 4.778 21.102 1.00 94.44 95 PHE A O 1
ATOM 800 N N . TYR A 1 96 ? -1.685 3.502 19.292 1.00 93.56 96 TYR A N 1
ATOM 801 C CA . TYR A 1 96 ? -3.099 3.687 18.942 1.00 93.56 96 TYR A CA 1
ATOM 802 C C . TYR A 1 96 ? -4.042 2.843 19.802 1.00 93.56 96 TYR A C 1
ATOM 804 O O . TYR A 1 96 ? -5.044 3.372 20.282 1.00 93.56 96 TYR A O 1
ATOM 812 N N . ILE A 1 97 ? -3.712 1.570 20.037 1.00 93.75 97 ILE A N 1
ATOM 813 C CA . ILE A 1 97 ? -4.527 0.681 20.880 1.00 93.75 97 ILE A CA 1
ATOM 814 C C . ILE A 1 97 ? -4.506 1.125 22.354 1.00 93.75 97 ILE A C 1
ATOM 816 O O . ILE A 1 97 ? -5.585 1.290 22.921 1.00 93.75 97 ILE A O 1
ATOM 820 N N . PRO A 1 98 ? -3.344 1.394 22.990 1.00 95.19 98 PRO A N 1
ATOM 821 C CA . PRO A 1 98 ? -3.316 1.760 24.409 1.00 95.19 98 PRO A CA 1
ATOM 822 C C . PRO A 1 98 ? -3.998 3.099 24.697 1.00 95.19 98 PRO A C 1
ATOM 824 O O . PRO A 1 98 ? -4.600 3.268 25.751 1.00 95.19 98 PRO A O 1
ATOM 827 N N . ASN A 1 99 ? -3.972 4.033 23.740 1.00 93.69 99 ASN A N 1
ATOM 828 C CA . ASN A 1 99 ? -4.672 5.315 23.854 1.00 93.69 99 ASN A CA 1
ATOM 829 C C . ASN A 1 99 ? -6.139 5.251 23.390 1.00 93.69 99 ASN A C 1
ATOM 831 O O . ASN A 1 99 ? -6.735 6.296 23.139 1.00 93.69 99 ASN A O 1
ATOM 835 N N . SER A 1 100 ? -6.715 4.052 23.226 1.00 91.62 100 SER A N 1
ATOM 836 C CA . SER A 1 100 ? -8.109 3.836 22.798 1.00 91.62 100 SER A CA 1
ATOM 837 C C . SER A 1 100 ? -8.494 4.540 21.488 1.00 91.62 100 SER A C 1
ATOM 839 O O . SER A 1 100 ? -9.667 4.794 21.234 1.00 91.62 100 SER A O 1
ATOM 841 N N . LYS A 1 101 ? -7.511 4.849 20.631 1.00 92.19 101 LYS A N 1
ATOM 842 C CA . LYS A 1 101 ? -7.745 5.456 19.310 1.00 92.19 101 LYS A CA 1
ATOM 843 C C . LYS A 1 101 ? -8.170 4.427 18.269 1.00 92.19 101 LYS A C 1
ATOM 845 O O . LYS A 1 101 ? -8.727 4.800 17.247 1.00 92.19 101 LYS A O 1
ATOM 850 N N . LEU A 1 102 ? -7.852 3.155 18.503 1.00 93.94 102 LEU A N 1
ATOM 851 C CA . LEU A 1 102 ? -8.264 2.023 17.682 1.00 93.94 102 LEU A CA 1
ATOM 852 C C . LEU A 1 102 ? -8.622 0.846 18.582 1.00 93.94 102 LEU A C 1
ATOM 854 O O . LEU A 1 102 ? -7.927 0.571 19.563 1.00 93.94 102 LEU A O 1
ATOM 858 N N . THR A 1 103 ? -9.655 0.098 18.203 1.00 95.38 103 THR A N 1
ATOM 859 C CA . THR A 1 103 ? -9.872 -1.237 18.765 1.00 95.38 103 THR A CA 1
ATOM 860 C C . THR A 1 103 ? -8.852 -2.220 18.181 1.00 95.38 103 THR A C 1
ATOM 862 O O . THR A 1 103 ? -8.297 -1.990 17.104 1.00 95.38 103 THR A O 1
ATOM 865 N N . LYS A 1 104 ? -8.621 -3.358 18.852 1.00 94.50 104 LYS A N 1
ATOM 866 C CA . LYS A 1 104 ? -7.768 -4.432 18.301 1.00 94.50 104 LYS A CA 1
ATOM 867 C C . LYS A 1 104 ? -8.253 -4.895 16.923 1.00 94.50 104 LYS A C 1
ATOM 869 O O . LYS A 1 104 ? -7.451 -5.059 16.013 1.00 94.50 104 LYS A O 1
ATOM 874 N N . LYS A 1 105 ? -9.572 -5.022 16.758 1.00 95.50 105 LYS A N 1
ATOM 875 C CA . LYS A 1 105 ? -10.190 -5.415 15.489 1.00 95.50 105 LYS A CA 1
ATOM 876 C C . LYS A 1 105 ? -9.927 -4.384 14.389 1.00 95.50 105 LYS A C 1
ATOM 878 O O . LYS A 1 105 ? -9.549 -4.751 13.284 1.00 95.50 105 LYS A O 1
ATOM 883 N N . ASP A 1 106 ? -10.085 -3.095 14.684 1.00 94.94 106 ASP A N 1
ATOM 884 C CA . ASP A 1 106 ? -9.798 -2.039 13.706 1.00 94.94 106 ASP A CA 1
ATOM 885 C C . ASP A 1 106 ? -8.314 -1.992 13.335 1.00 94.94 106 ASP A C 1
ATOM 887 O O . ASP A 1 106 ? -7.971 -1.844 12.164 1.00 94.94 106 ASP A O 1
ATOM 891 N N . ALA A 1 107 ? -7.429 -2.175 14.316 1.00 95.75 107 ALA A N 1
ATOM 892 C CA . ALA A 1 107 ? -5.993 -2.272 14.094 1.00 95.75 107 ALA A CA 1
ATOM 893 C C . ALA A 1 107 ? -5.623 -3.424 13.142 1.00 95.75 107 ALA A C 1
ATOM 895 O O . ALA A 1 107 ? -4.811 -3.231 12.236 1.00 95.75 107 ALA A O 1
ATOM 896 N N . GLU A 1 108 ? -6.235 -4.598 13.303 1.00 96.88 108 GLU A N 1
ATOM 897 C CA . GLU A 1 108 ? -6.031 -5.750 12.416 1.00 96.88 108 GLU A CA 1
ATOM 898 C C . GLU A 1 108 ? -6.497 -5.464 10.982 1.00 96.88 108 GLU A C 1
ATOM 900 O O . GLU A 1 108 ? -5.770 -5.751 10.028 1.00 96.88 108 GLU A O 1
ATOM 905 N N . LEU A 1 109 ? -7.670 -4.844 10.824 1.00 97.31 109 LEU A N 1
ATOM 906 C CA . LEU A 1 109 ? -8.223 -4.469 9.518 1.00 97.31 109 LEU A CA 1
ATOM 907 C C . LEU A 1 109 ? -7.359 -3.419 8.807 1.00 97.31 109 LEU A C 1
ATOM 909 O O . LEU A 1 109 ? -7.081 -3.541 7.610 1.00 97.31 109 LEU A O 1
ATOM 913 N N . ILE A 1 110 ? -6.878 -2.418 9.547 1.00 97.06 110 ILE A N 1
ATOM 914 C CA . ILE A 1 110 ? -5.942 -1.415 9.032 1.00 97.06 110 ILE A CA 1
ATOM 915 C C . ILE A 1 110 ? -4.637 -2.095 8.614 1.00 97.06 110 ILE A C 1
ATOM 917 O O . ILE A 1 110 ? -4.177 -1.884 7.496 1.00 97.06 110 ILE A O 1
ATOM 921 N N . MET A 1 111 ? -4.058 -2.965 9.445 1.00 97.50 111 MET A N 1
ATOM 922 C CA . MET A 1 111 ? -2.827 -3.678 9.084 1.00 97.50 111 MET A CA 1
ATOM 923 C C . MET A 1 111 ? -2.997 -4.565 7.848 1.00 97.50 111 MET A C 1
ATOM 925 O O . MET A 1 111 ? -2.094 -4.622 7.014 1.00 97.50 111 MET A O 1
ATOM 929 N N . ALA A 1 112 ? -4.144 -5.229 7.693 1.00 97.00 112 ALA A N 1
ATOM 930 C CA . ALA A 1 112 ? -4.457 -5.981 6.481 1.00 97.00 112 ALA A CA 1
ATOM 931 C C . ALA A 1 112 ? -4.510 -5.066 5.246 1.00 97.00 112 ALA A C 1
ATOM 933 O O . ALA A 1 112 ? -3.914 -5.393 4.223 1.00 97.00 112 ALA A O 1
ATOM 934 N N . SER A 1 113 ? -5.123 -3.888 5.379 1.00 97.06 113 SER A N 1
ATOM 935 C CA . SER A 1 113 ? -5.177 -2.865 4.325 1.00 97.06 113 SER A CA 1
ATOM 936 C C . SER A 1 113 ? -3.776 -2.391 3.920 1.00 97.06 113 SER A C 1
ATOM 938 O O . SER A 1 113 ? -3.465 -2.288 2.738 1.00 97.06 113 SER A O 1
ATOM 940 N N . PHE A 1 114 ? -2.884 -2.162 4.889 1.00 96.62 114 PHE A N 1
ATOM 941 C CA . PHE A 1 114 ? -1.503 -1.757 4.612 1.00 96.62 114 PHE A CA 1
ATOM 942 C C . PHE A 1 114 ? -0.676 -2.850 3.931 1.00 96.62 114 PHE A C 1
ATOM 944 O O . PHE A 1 114 ? 0.169 -2.526 3.103 1.00 96.62 114 PHE A O 1
ATOM 951 N N . ARG A 1 115 ? -0.939 -4.133 4.206 1.00 95.62 115 ARG A N 1
ATOM 952 C CA . ARG A 1 115 ? -0.307 -5.238 3.463 1.00 95.62 115 ARG A CA 1
ATOM 953 C C . ARG A 1 115 ? -0.725 -5.248 1.995 1.00 95.62 115 ARG A C 1
ATOM 955 O O . ARG A 1 115 ? 0.110 -5.539 1.144 1.00 95.62 115 ARG A O 1
ATOM 962 N N . ASP A 1 116 ? -1.982 -4.929 1.698 1.00 94.88 116 ASP A N 1
ATOM 963 C CA . ASP A 1 116 ? -2.452 -4.814 0.313 1.00 94.88 116 ASP A CA 1
ATOM 964 C C . ASP A 1 116 ? -1.821 -3.606 -0.379 1.00 94.88 116 ASP A C 1
ATOM 966 O O . ASP A 1 116 ? -1.279 -3.744 -1.471 1.00 94.88 116 ASP A O 1
ATOM 970 N N . ILE A 1 117 ? -1.766 -2.460 0.308 1.00 94.25 117 ILE A N 1
ATOM 971 C CA . ILE A 1 117 ? -1.048 -1.273 -0.173 1.00 94.25 117 ILE A CA 1
ATOM 972 C C . ILE A 1 117 ? 0.416 -1.615 -0.488 1.00 94.25 117 ILE A C 1
ATOM 974 O O . ILE A 1 117 ? 0.916 -1.227 -1.539 1.00 94.25 117 ILE A O 1
ATOM 978 N N . SER A 1 118 ? 1.114 -2.363 0.374 1.00 92.12 118 SER A N 1
ATOM 979 C CA . SER A 1 118 ? 2.503 -2.778 0.122 1.00 92.12 118 SER A CA 1
ATOM 980 C C . SER A 1 118 ? 2.651 -3.655 -1.120 1.00 92.12 118 SER A C 1
ATOM 982 O O . SER A 1 118 ? 3.593 -3.462 -1.885 1.00 92.12 118 SER A O 1
ATOM 984 N N . LYS A 1 119 ? 1.723 -4.593 -1.345 1.00 89.94 119 LYS A N 1
ATOM 985 C CA . LYS A 1 119 ? 1.718 -5.425 -2.558 1.00 89.94 119 LYS A CA 1
ATOM 986 C C . LYS A 1 119 ? 1.520 -4.575 -3.808 1.00 89.94 119 LYS A C 1
ATOM 988 O O . LYS A 1 119 ? 2.232 -4.757 -4.789 1.00 89.94 119 LYS A O 1
ATOM 993 N N . ASP A 1 120 ? 0.606 -3.617 -3.759 1.00 87.44 120 ASP A N 1
ATOM 994 C CA . ASP A 1 120 ? 0.351 -2.715 -4.880 1.00 87.44 120 ASP A CA 1
ATOM 995 C C . ASP A 1 120 ? 1.561 -1.812 -5.159 1.00 87.44 120 ASP A C 1
ATOM 997 O O . ASP A 1 120 ? 1.988 -1.658 -6.304 1.00 87.44 120 ASP A O 1
ATOM 1001 N N . MET A 1 121 ? 2.217 -1.309 -4.109 1.00 86.31 121 MET A N 1
ATOM 1002 C CA . MET A 1 121 ? 3.461 -0.545 -4.239 1.00 86.31 121 MET A CA 1
ATOM 1003 C C . MET A 1 121 ? 4.573 -1.343 -4.940 1.00 86.31 121 MET A C 1
ATOM 1005 O O . MET A 1 121 ? 5.270 -0.771 -5.779 1.00 86.31 121 MET A O 1
ATOM 1009 N N . LEU A 1 122 ? 4.709 -2.647 -4.666 1.00 82.06 122 LEU A N 1
ATOM 1010 C CA . LEU A 1 122 ? 5.643 -3.527 -5.389 1.00 82.06 122 LEU A CA 1
ATOM 1011 C C . LEU A 1 122 ? 5.279 -3.679 -6.873 1.00 82.06 122 LEU A C 1
ATOM 1013 O O . LEU A 1 122 ? 6.163 -3.762 -7.725 1.00 82.06 122 LEU A O 1
ATOM 1017 N N . ASN A 1 123 ? 3.983 -3.666 -7.185 1.00 76.56 123 ASN A N 1
ATOM 1018 C CA . ASN A 1 123 ? 3.444 -3.910 -8.523 1.00 76.56 123 ASN A CA 1
ATOM 1019 C C . ASN A 1 123 ? 3.280 -2.647 -9.388 1.00 76.56 123 ASN A C 1
ATOM 1021 O O . ASN A 1 123 ? 2.708 -2.725 -10.474 1.00 76.56 123 ASN A O 1
ATOM 1025 N N . GLY A 1 124 ? 3.812 -1.497 -8.964 1.00 68.06 124 GLY A N 1
ATOM 1026 C CA . GLY A 1 124 ? 3.857 -0.283 -9.791 1.00 68.06 124 GLY A CA 1
ATOM 1027 C C . GLY A 1 124 ? 3.055 0.906 -9.266 1.00 68.06 124 GLY A C 1
ATOM 1028 O O . GLY A 1 124 ? 2.963 1.915 -9.964 1.00 68.06 124 GLY A O 1
ATOM 1029 N N . GLY A 1 125 ? 2.527 0.835 -8.043 1.00 74.69 125 GLY A N 1
ATOM 1030 C CA . GLY A 1 125 ? 1.882 1.964 -7.376 1.00 74.69 125 GLY A CA 1
ATOM 1031 C C . GLY A 1 125 ? 0.569 1.582 -6.709 1.00 74.69 125 GLY A C 1
ATOM 1032 O O . GLY A 1 125 ? 0.127 0.447 -6.764 1.00 74.69 125 GLY A O 1
ATOM 1033 N N . ILE A 1 126 ? -0.058 2.548 -6.049 1.00 83.69 126 ILE A N 1
ATOM 1034 C CA . ILE A 1 126 ? -1.284 2.316 -5.280 1.00 83.69 126 ILE A CA 1
ATOM 1035 C C . ILE A 1 126 ? -2.482 2.322 -6.228 1.00 83.69 126 ILE A C 1
ATOM 1037 O O . ILE A 1 126 ? -2.639 3.263 -7.006 1.00 83.69 126 ILE A O 1
ATOM 1041 N N . SER A 1 127 ? -3.310 1.280 -6.151 1.00 80.00 127 SER A N 1
ATOM 1042 C CA . SER A 1 127 ? -4.423 1.041 -7.076 1.00 80.00 127 SER A CA 1
ATOM 1043 C C . SER A 1 127 ? -5.771 1.608 -6.603 1.00 80.00 127 SER A C 1
ATOM 1045 O O . SER A 1 127 ? -6.692 1.725 -7.408 1.00 80.00 127 SER A O 1
ATOM 1047 N N . GLY A 1 128 ? -5.888 2.003 -5.329 1.00 85.00 128 GLY A N 1
ATOM 1048 C CA . GLY A 1 128 ? -7.130 2.519 -4.744 1.00 85.00 128 GLY A CA 1
ATOM 1049 C C . GLY A 1 128 ? -6.927 3.612 -3.695 1.00 85.00 128 GLY A C 1
ATOM 1050 O O . GLY A 1 128 ? -5.808 3.961 -3.311 1.00 85.00 128 GLY A O 1
ATOM 1051 N N . SER A 1 129 ? -8.031 4.175 -3.210 1.00 93.00 129 SER A N 1
ATOM 1052 C CA . SER A 1 129 ? -8.017 5.088 -2.068 1.00 93.00 129 SER A CA 1
ATOM 1053 C C . SER A 1 129 ? -7.875 4.324 -0.745 1.00 93.00 129 SER A C 1
ATOM 1055 O O . SER A 1 129 ? -8.158 3.131 -0.657 1.00 93.00 129 SER A O 1
ATOM 1057 N N . LEU A 1 130 ? -7.481 5.015 0.332 1.00 95.19 130 LEU A N 1
ATOM 1058 C CA . LEU A 1 130 ? -7.429 4.411 1.675 1.00 95.19 130 LEU A CA 1
ATOM 1059 C C . LEU A 1 130 ? -8.793 3.866 2.129 1.00 95.19 130 LEU A C 1
ATOM 1061 O O . LEU A 1 130 ? -8.838 2.887 2.874 1.00 95.19 130 LEU A O 1
ATOM 1065 N N . PHE A 1 131 ? -9.884 4.487 1.668 1.00 96.44 131 PHE A N 1
ATOM 1066 C CA . PHE A 1 131 ? -11.233 3.982 1.885 1.00 96.44 131 PHE A CA 1
ATOM 1067 C C . PHE A 1 131 ? -11.424 2.627 1.207 1.00 96.44 131 PHE A C 1
ATOM 1069 O O . PHE A 1 131 ? -11.871 1.697 1.869 1.00 96.44 131 PHE A O 1
ATOM 1076 N N . ASP A 1 132 ? -11.024 2.490 -0.060 1.00 95.81 132 ASP A N 1
ATOM 1077 C CA . ASP A 1 132 ? -11.193 1.249 -0.827 1.00 95.81 132 ASP A CA 1
ATOM 1078 C C . ASP A 1 132 ? -10.447 0.083 -0.171 1.00 95.81 132 ASP A C 1
ATOM 1080 O O . ASP A 1 132 ? -11.014 -0.995 0.023 1.00 95.81 132 ASP A O 1
ATOM 1084 N N . TYR A 1 133 ? -9.205 0.312 0.271 1.00 96.69 133 TYR A N 1
ATOM 1085 C CA . TYR A 1 133 ? -8.439 -0.722 0.970 1.00 96.69 133 TYR A CA 1
ATOM 1086 C C . TYR A 1 133 ? -9.109 -1.168 2.271 1.00 96.69 133 TYR A C 1
ATOM 1088 O O . TYR A 1 133 ? -9.192 -2.369 2.528 1.00 96.69 133 TYR A O 1
ATOM 1096 N N . LEU A 1 134 ? -9.628 -0.235 3.078 1.00 97.06 134 LEU A N 1
ATOM 1097 C CA . LEU A 1 134 ? -10.301 -0.609 4.321 1.00 97.06 134 LEU A CA 1
ATOM 1098 C C . LEU A 1 134 ? -11.678 -1.234 4.063 1.00 97.06 134 LEU A C 1
ATOM 1100 O O . LEU A 1 134 ? -12.045 -2.189 4.744 1.00 97.06 134 LEU A O 1
ATOM 1104 N N . LYS A 1 135 ? -12.423 -0.750 3.065 1.00 96.56 135 LYS A N 1
ATOM 1105 C CA . LYS A 1 135 ? -13.726 -1.283 2.645 1.00 96.56 135 LYS A CA 1
ATOM 1106 C C . LYS A 1 135 ? -13.622 -2.743 2.210 1.00 96.56 135 LYS A C 1
ATOM 1108 O O . LYS A 1 135 ? -14.458 -3.547 2.613 1.00 96.56 135 LYS A O 1
ATOM 1113 N N . ASN A 1 136 ? -12.556 -3.102 1.496 1.00 95.19 136 ASN A N 1
ATOM 1114 C CA . ASN A 1 136 ? -12.266 -4.487 1.107 1.00 95.19 136 ASN A CA 1
ATOM 1115 C C . ASN A 1 136 ? -12.004 -5.413 2.308 1.00 95.19 136 ASN A C 1
ATOM 1117 O O . ASN A 1 136 ? -12.102 -6.631 2.189 1.00 95.19 136 ASN A O 1
ATOM 1121 N N . ARG A 1 137 ? -11.651 -4.855 3.473 1.00 95.19 137 ARG A N 1
ATOM 1122 C CA . ARG A 1 137 ? -11.450 -5.604 4.725 1.00 95.19 137 ARG A CA 1
ATOM 1123 C C . ARG A 1 137 ? -12.657 -5.522 5.662 1.00 95.19 137 ARG A C 1
ATOM 1125 O O . ARG A 1 137 ? -12.874 -6.427 6.464 1.00 95.19 137 ARG A O 1
ATOM 1132 N N . LYS A 1 138 ? -13.448 -4.456 5.558 1.00 95.00 138 LYS A N 1
ATOM 1133 C CA . LYS A 1 138 ? -14.643 -4.174 6.354 1.00 95.00 138 LYS A CA 1
ATOM 1134 C C . LYS A 1 138 ? -15.799 -3.844 5.416 1.00 95.00 138 LYS A C 1
ATOM 1136 O O . LYS A 1 138 ? -16.116 -2.679 5.194 1.00 95.00 138 LYS A O 1
ATOM 1141 N N . GLU A 1 139 ? -16.460 -4.877 4.902 1.00 93.62 139 GLU A N 1
ATOM 1142 C CA . GLU A 1 139 ? -17.529 -4.734 3.902 1.00 93.62 139 GLU A CA 1
ATOM 1143 C C . GLU A 1 139 ? -18.679 -3.832 4.366 1.00 93.62 139 GLU A C 1
ATOM 1145 O O . GLU A 1 139 ? -19.288 -3.138 3.557 1.00 93.62 139 GLU A O 1
ATOM 1150 N N . SER A 1 140 ? -18.954 -3.767 5.670 1.00 94.75 140 SER A N 1
ATOM 1151 C CA . SER A 1 140 ? -19.998 -2.903 6.231 1.00 94.75 140 SER A CA 1
ATOM 1152 C C . SER A 1 140 ? -19.598 -1.424 6.348 1.00 94.75 140 SER A C 1
ATOM 1154 O O . SER A 1 140 ? -20.423 -0.616 6.761 1.00 94.75 140 SER A O 1
ATOM 1156 N N . LEU A 1 141 ? -18.347 -1.056 6.042 1.00 96.25 141 LEU A N 1
ATOM 1157 C CA . LEU A 1 141 ? -17.838 0.308 6.199 1.00 96.25 141 LEU A CA 1
ATOM 1158 C C . LEU A 1 141 ? -18.516 1.260 5.210 1.00 96.25 141 LEU A C 1
ATOM 1160 O O . LEU A 1 141 ? -18.475 1.039 3.998 1.00 96.25 141 LEU A O 1
ATOM 1164 N N . THR A 1 142 ? -19.107 2.340 5.703 1.00 96.81 142 THR A N 1
ATOM 1165 C CA . THR A 1 142 ? -19.605 3.423 4.844 1.00 96.81 142 THR A CA 1
ATOM 1166 C C . THR A 1 142 ? -18.541 4.504 4.656 1.00 96.81 142 THR A C 1
ATOM 1168 O O . THR A 1 142 ? -17.586 4.601 5.429 1.00 96.81 142 THR A O 1
ATOM 1171 N N . SER A 1 143 ? -18.701 5.335 3.623 1.00 95.69 143 SER A N 1
ATOM 1172 C CA . SER A 1 143 ? -17.809 6.481 3.394 1.00 95.69 143 SER A CA 1
ATOM 1173 C C . SER A 1 143 ? -17.824 7.449 4.586 1.00 95.69 143 SER A C 1
ATOM 1175 O O . SER A 1 143 ? -16.774 7.850 5.078 1.00 95.69 143 SER A O 1
ATOM 1177 N N . GLU A 1 144 ? -19.004 7.750 5.133 1.00 96.19 144 GLU A N 1
ATOM 1178 C CA . GLU A 1 144 ? -19.153 8.625 6.306 1.00 96.19 144 GLU A CA 1
ATOM 1179 C C . GLU A 1 144 ? -18.411 8.084 7.532 1.00 96.19 144 GLU A C 1
ATOM 1181 O O . GLU A 1 144 ? -17.643 8.814 8.158 1.00 96.19 144 GLU A O 1
ATOM 1186 N N . GLN A 1 145 ? -18.563 6.787 7.825 1.00 94.44 145 GLN A N 1
ATOM 1187 C CA . GLN A 1 145 ? -17.824 6.130 8.907 1.00 94.44 145 GLN A CA 1
ATOM 1188 C C . GLN A 1 145 ? -16.315 6.197 8.675 1.00 94.44 145 GLN A C 1
ATOM 1190 O O . GLN A 1 145 ? -15.550 6.443 9.604 1.00 94.44 145 GLN A O 1
ATOM 1195 N N . PHE A 1 146 ? -15.864 6.018 7.432 1.00 97.56 146 PHE A N 1
ATOM 1196 C CA . PHE A 1 146 ? -14.451 6.153 7.104 1.00 97.56 146 PHE A CA 1
ATOM 1197 C C . PHE A 1 146 ? -13.918 7.555 7.406 1.00 97.56 146 PHE A C 1
ATOM 1199 O O . PHE A 1 146 ? -12.897 7.685 8.085 1.00 97.56 146 PHE A O 1
ATOM 1206 N N . TYR A 1 147 ? -14.596 8.598 6.929 1.00 96.31 147 TYR A N 1
ATOM 1207 C CA . TYR A 1 147 ? -14.139 9.974 7.115 1.00 96.31 147 TYR A CA 1
ATOM 1208 C C . TYR A 1 147 ? -14.209 10.446 8.570 1.00 96.31 147 TYR A C 1
ATOM 1210 O O . TYR A 1 147 ? -13.341 11.219 8.979 1.00 96.31 147 TYR A O 1
ATOM 1218 N N . SER A 1 148 ? -15.173 9.944 9.345 1.00 94.50 148 SER A N 1
ATOM 1219 C CA . SER A 1 148 ? -15.288 10.202 10.784 1.00 94.50 148 SER A CA 1
ATOM 1220 C C . SER A 1 148 ? -14.202 9.480 11.588 1.00 94.50 148 SER A C 1
ATOM 1222 O O . SER A 1 148 ? -13.436 10.112 12.317 1.00 94.50 148 SER A O 1
ATOM 1224 N N . ASP A 1 149 ? -14.088 8.161 11.420 1.00 92.81 149 ASP A N 1
ATOM 1225 C CA . ASP A 1 149 ? -13.425 7.319 12.421 1.00 92.81 149 ASP A CA 1
ATOM 1226 C C . ASP A 1 149 ? -12.007 6.897 12.002 1.00 92.81 149 ASP A C 1
ATOM 1228 O O . ASP A 1 149 ? -11.142 6.653 12.845 1.00 92.81 149 ASP A O 1
ATOM 1232 N N . TYR A 1 150 ? -11.731 6.831 10.694 1.00 95.69 150 TYR A N 1
ATOM 1233 C CA . TYR A 1 150 ? -10.520 6.186 10.168 1.00 95.69 150 TYR A CA 1
ATOM 1234 C C . TYR A 1 150 ? -9.614 7.118 9.368 1.00 95.69 150 TYR A C 1
ATOM 1236 O O . TYR A 1 150 ? -8.392 6.965 9.413 1.00 95.69 150 TYR A O 1
ATOM 1244 N N . HIS A 1 151 ? -10.172 8.093 8.649 1.00 96.12 151 HIS A N 1
ATOM 1245 C CA . HIS A 1 151 ? -9.447 8.878 7.651 1.00 96.12 151 HIS A CA 1
ATOM 1246 C C . HIS A 1 151 ? -8.215 9.585 8.227 1.00 96.12 151 HIS A C 1
ATOM 1248 O O . HIS A 1 151 ? -7.122 9.465 7.674 1.00 96.12 151 HIS A O 1
ATOM 1254 N N . SER A 1 152 ? -8.356 10.274 9.363 1.00 95.19 152 SER A N 1
ATOM 1255 C CA . SER A 1 152 ? -7.236 10.984 9.999 1.00 95.19 152 SER A CA 1
ATOM 1256 C C . SER A 1 152 ? -6.109 10.026 10.404 1.00 95.19 152 SER A C 1
ATOM 1258 O O . SER A 1 152 ? -4.931 10.269 10.121 1.00 95.19 152 SER A O 1
ATOM 1260 N N . ILE A 1 153 ? -6.476 8.890 11.003 1.00 95.12 153 ILE A N 1
ATOM 1261 C CA . ILE A 1 153 ? -5.534 7.869 11.463 1.00 95.12 153 ILE A CA 1
ATOM 1262 C C . ILE A 1 153 ? -4.824 7.234 10.268 1.00 95.12 153 ILE A C 1
ATOM 1264 O O . ILE A 1 153 ? -3.596 7.269 10.205 1.00 95.12 153 ILE A O 1
ATOM 1268 N N . MET A 1 154 ? -5.573 6.707 9.299 1.00 96.31 154 MET A N 1
ATOM 1269 C CA . MET A 1 154 ? -5.003 6.032 8.136 1.00 96.31 154 MET A CA 1
ATOM 1270 C C . MET A 1 154 ? -4.162 6.972 7.278 1.00 96.31 154 MET A C 1
ATOM 1272 O O . MET A 1 154 ? -3.088 6.573 6.845 1.00 96.31 154 MET A O 1
ATOM 1276 N N . ASN A 1 155 ? -4.576 8.226 7.083 1.00 96.00 155 ASN A N 1
ATOM 1277 C CA . ASN A 1 155 ?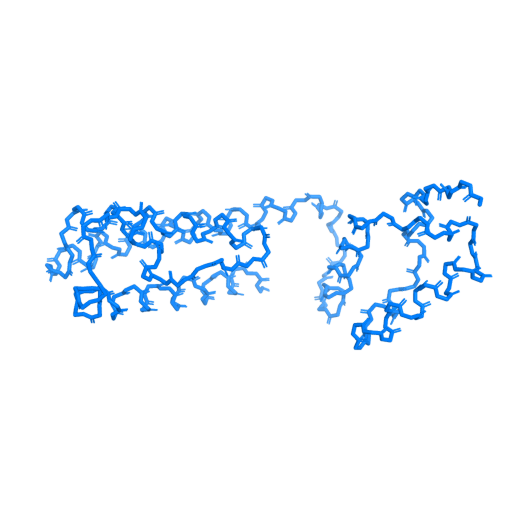 -3.784 9.203 6.335 1.00 96.00 155 ASN A CA 1
ATOM 1278 C C . ASN A 1 155 ? -2.456 9.516 7.043 1.00 96.00 155 ASN A C 1
ATOM 1280 O O . ASN A 1 155 ? -1.405 9.579 6.406 1.00 96.00 155 ASN A O 1
ATOM 1284 N N . CYS A 1 156 ? -2.474 9.669 8.371 1.00 95.31 156 CYS A N 1
ATOM 1285 C CA . CYS A 1 156 ? -1.258 9.869 9.159 1.00 95.31 156 CYS A CA 1
ATOM 1286 C C . CYS A 1 156 ? -0.322 8.654 9.074 1.00 95.31 156 CYS A C 1
ATOM 1288 O O . CYS A 1 156 ? 0.871 8.800 8.795 1.00 95.31 156 CYS A O 1
ATOM 1290 N N . LEU A 1 157 ? -0.865 7.450 9.265 1.00 94.94 157 LEU A N 1
ATOM 1291 C CA . LEU A 1 157 ? -0.125 6.195 9.132 1.00 94.94 157 LEU A CA 1
ATOM 1292 C C . LEU A 1 157 ? 0.472 6.052 7.729 1.00 94.94 157 LEU A C 1
ATOM 1294 O O . LEU A 1 157 ? 1.652 5.747 7.600 1.00 94.94 157 LEU A O 1
ATOM 1298 N N . PHE A 1 158 ? -0.305 6.358 6.693 1.00 94.81 158 PHE A N 1
ATOM 1299 C CA . PHE A 1 158 ? 0.098 6.231 5.300 1.00 94.81 158 PHE A CA 1
ATOM 1300 C C . PHE A 1 158 ? 1.203 7.217 4.915 1.00 94.81 158 PHE A C 1
ATOM 1302 O O . PHE A 1 158 ? 2.195 6.820 4.305 1.00 94.81 158 PHE A O 1
ATOM 1309 N N . LYS A 1 159 ? 1.092 8.484 5.332 1.00 92.88 159 LYS A N 1
ATOM 1310 C CA . LYS A 1 159 ? 2.160 9.477 5.139 1.00 92.88 159 LYS A CA 1
ATOM 1311 C C . LYS A 1 159 ? 3.462 9.037 5.805 1.00 92.88 159 LYS A C 1
ATOM 1313 O O . LYS A 1 159 ? 4.511 9.083 5.172 1.00 92.88 159 LYS A O 1
ATOM 1318 N N . ASN A 1 160 ? 3.389 8.575 7.053 1.00 90.31 160 ASN A N 1
ATOM 1319 C CA . ASN A 1 160 ? 4.564 8.092 7.778 1.00 90.31 160 ASN A CA 1
ATOM 1320 C C . ASN A 1 160 ? 5.176 6.858 7.108 1.00 90.31 160 ASN A C 1
ATOM 1322 O O . ASN A 1 160 ? 6.387 6.807 6.927 1.00 90.31 160 ASN A O 1
ATOM 1326 N N . PHE A 1 161 ? 4.340 5.900 6.710 1.00 91.81 161 PHE A N 1
ATOM 1327 C CA . PHE A 1 161 ? 4.755 4.683 6.022 1.00 91.81 161 PHE A CA 1
ATOM 1328 C C . PHE A 1 161 ? 5.480 5.002 4.709 1.00 91.81 161 PHE A C 1
ATOM 1330 O O . PHE A 1 161 ? 6.607 4.568 4.497 1.00 91.81 161 PHE A O 1
ATOM 1337 N N . LYS A 1 162 ? 4.887 5.856 3.866 1.00 89.12 162 LYS A N 1
ATOM 1338 C CA . LYS A 1 162 ? 5.495 6.287 2.603 1.00 89.12 162 LYS A CA 1
ATOM 1339 C C . LYS A 1 16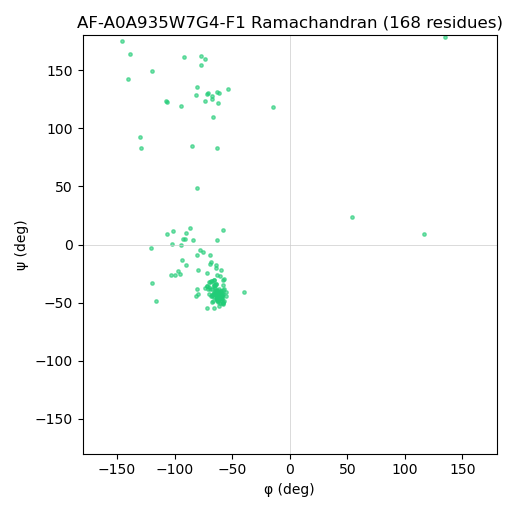2 ? 6.819 7.022 2.820 1.00 89.12 162 LYS A C 1
ATOM 1341 O O . LYS A 1 162 ? 7.775 6.756 2.099 1.00 89.12 162 LYS A O 1
ATOM 1346 N N . ASN A 1 163 ? 6.883 7.933 3.791 1.00 86.31 163 ASN A N 1
ATOM 1347 C CA . ASN A 1 163 ? 8.107 8.683 4.074 1.00 86.31 163 ASN A CA 1
ATOM 1348 C C . ASN A 1 163 ? 9.246 7.761 4.513 1.00 86.31 163 ASN A C 1
ATOM 1350 O O . ASN A 1 163 ? 10.355 7.912 4.019 1.00 86.31 163 ASN A O 1
ATOM 1354 N N . ARG A 1 164 ? 8.964 6.774 5.366 1.00 84.19 164 ARG A N 1
ATOM 1355 C CA . ARG A 1 164 ? 9.984 5.832 5.835 1.00 84.19 164 ARG A CA 1
ATOM 1356 C C . ARG A 1 164 ? 10.454 4.870 4.756 1.00 84.19 164 ARG A C 1
ATOM 1358 O O . ARG A 1 164 ? 11.644 4.612 4.662 1.00 84.19 164 ARG A O 1
ATOM 1365 N N . ILE A 1 165 ? 9.557 4.422 3.875 1.00 84.81 165 ILE A N 1
ATOM 1366 C CA . ILE A 1 165 ? 9.961 3.675 2.675 1.00 84.81 165 ILE A CA 1
ATOM 1367 C C . ILE A 1 165 ? 10.899 4.532 1.819 1.00 84.81 165 ILE A C 1
ATOM 1369 O O . ILE A 1 165 ? 11.939 4.056 1.385 1.00 84.81 165 ILE A O 1
ATOM 1373 N N . LEU A 1 166 ? 10.564 5.809 1.597 1.00 78.62 166 LEU A N 1
ATOM 1374 C CA . LEU A 1 166 ? 11.417 6.726 0.834 1.00 78.62 166 LEU A CA 1
ATOM 1375 C C . LEU A 1 166 ? 12.772 6.981 1.506 1.00 78.62 166 LEU A C 1
ATOM 1377 O O . LEU A 1 166 ? 13.751 7.180 0.795 1.00 78.62 166 LEU A O 1
ATOM 1381 N N . GLU A 1 167 ? 12.828 6.998 2.836 1.00 76.31 167 GLU A N 1
ATOM 1382 C CA . GLU A 1 167 ? 14.073 7.089 3.607 1.00 76.31 167 GLU A CA 1
ATOM 1383 C C . GLU A 1 167 ? 14.896 5.805 3.512 1.00 76.31 167 GLU A C 1
ATOM 1385 O O . GLU A 1 167 ? 16.093 5.895 3.290 1.00 76.31 167 GLU A O 1
ATOM 1390 N N . GLY A 1 168 ? 14.273 4.626 3.592 1.00 66.44 168 GLY A N 1
ATOM 1391 C CA . GLY A 1 168 ? 14.961 3.337 3.458 1.00 66.44 168 GLY A CA 1
ATOM 1392 C C . GLY A 1 168 ? 15.496 3.047 2.052 1.00 66.44 168 GLY A C 1
ATOM 1393 O O . GLY A 1 168 ? 16.304 2.142 1.883 1.00 66.44 168 GLY A O 1
ATOM 1394 N N . ILE A 1 169 ? 15.047 3.803 1.044 1.00 63.09 169 ILE A N 1
ATOM 1395 C CA . ILE A 1 169 ? 15.549 3.745 -0.340 1.00 63.09 169 ILE A CA 1
ATOM 1396 C C . ILE A 1 169 ? 16.720 4.727 -0.571 1.00 63.09 169 ILE A C 1
ATOM 1398 O O . ILE A 1 169 ? 17.404 4.617 -1.590 1.00 63.09 169 ILE A O 1
ATOM 1402 N N . LYS A 1 170 ? 16.914 5.724 0.305 1.00 49.66 170 LYS A N 1
ATOM 1403 C CA . LYS A 1 170 ? 17.991 6.723 0.190 1.00 49.66 170 LYS A CA 1
ATOM 1404 C C . LYS A 1 170 ? 19.302 6.197 0.749 1.00 49.66 170 LYS A C 1
ATOM 1406 O O . LYS A 1 170 ? 20.325 6.553 0.128 1.00 49.66 170 LYS A O 1
#

Nearest PDB structures (foldseek):
  8j2y-assembly1_B  TM=3.503E-01  e=3.371E+00  Acidimicrobiaceae bacterium
  5nen-assembly1_B  TM=2.032E-01  e=7.874E+00  Serratia marcescens

Radius of gyration: 21.67 Å; Cα contacts (8 Å, |Δi|>4): 106; chains: 1; bounding box: 51×25×65 Å

Solvent-accessible surface area (backbone atoms only — not comparable to full-atom values): 9956 Å² total; per-residue (Å²): 128,90,55,45,75,66,52,71,76,64,60,70,69,56,68,60,78,55,61,73,47,66,69,69,61,21,52,52,52,49,53,50,43,36,56,76,75,45,81,27,53,84,38,70,59,64,70,62,51,55,50,50,48,51,49,35,68,49,67,80,42,97,66,80,93,82,59,93,57,71,86,42,55,66,57,52,52,50,49,45,49,51,53,49,51,49,52,50,51,49,46,42,63,69,50,33,40,76,68,68,72,33,53,74,69,54,48,51,39,51,52,54,25,51,54,51,48,51,54,29,49,74,74,78,41,74,88,68,54,77,63,54,43,38,32,77,65,37,79,86,60,46,72,68,55,37,62,73,74,39,43,70,59,53,50,52,52,48,54,53,50,54,50,50,50,57,55,75,72,105

Foldseek 3Di:
DPADADDLVRLVPPDLVLLPDDNVSSVVVVQVCCVPPHRRPPHYDVVSVVVSNVVSVVVVDPDDPPDPVVVCPLVLLVVLLVVLLVVLLVCCVPPCPVVVLDPPLRSVLLSQLSVVQSVVVSVPHGDDDSCVSSCVSVVPDDPVNCVPRPVVPSVVSVVVSVVSSVVSVD

Mean predicted aligned error: 15.33 Å